Protein AF-A0A921AV24-F1 (afdb_monomer_lite)

Sequence (90 aa):
MNRQKFIHAFLDGTFWRKRMMYLQRRQGGVYYFRMAIPTRLTAAYGRKEIVFSLGTKDKADARLKSLEYVQKYMIEFQTGKIDDTIVEKL

Structure (mmCIF, N/CA/C/O backbone):
data_AF-A0A921AV24-F1
#
_entry.id   AF-A0A921AV24-F1
#
loop_
_atom_site.group_PDB
_atom_site.id
_atom_site.type_symbol
_atom_site.label_atom_id
_atom_site.label_alt_id
_atom_site.label_comp_id
_atom_site.label_asym_id
_atom_site.label_entity_id
_atom_site.label_seq_id
_atom_site.pdbx_PDB_ins_code
_atom_site.Cartn_x
_atom_site.Cartn_y
_atom_site.Cartn_z
_atom_site.occupancy
_atom_site.B_iso_or_equiv
_atom_site.auth_seq_id
_atom_site.auth_comp_id
_atom_site.auth_asym_id
_atom_site.auth_atom_id
_atom_site.pdbx_PDB_model_num
ATOM 1 N N . MET A 1 1 ? -12.248 2.726 27.826 1.00 41.91 1 MET A N 1
ATOM 2 C CA . MET A 1 1 ? -10.990 2.866 27.052 1.00 41.91 1 MET A CA 1
ATOM 3 C C . MET A 1 1 ? -10.629 4.350 26.999 1.00 41.91 1 MET A C 1
ATOM 5 O O . MET A 1 1 ? -11.460 5.138 26.572 1.00 41.91 1 MET A O 1
ATOM 9 N N . ASN A 1 2 ? -9.485 4.748 27.567 1.00 40.47 2 ASN A N 1
ATOM 10 C CA . ASN A 1 2 ? -9.197 6.137 27.962 1.00 40.47 2 ASN A CA 1
ATOM 11 C C . ASN A 1 2 ? -8.605 6.982 26.806 1.00 40.47 2 ASN A C 1
ATOM 13 O O . ASN A 1 2 ? -7.610 6.579 26.202 1.00 40.47 2 ASN A O 1
ATOM 17 N N . ARG A 1 3 ? -9.201 8.154 26.524 1.00 42.56 3 ARG A N 1
ATOM 18 C CA . ARG A 1 3 ? -8.860 9.069 25.408 1.00 42.56 3 ARG A CA 1
ATOM 19 C C . ARG A 1 3 ? -7.449 9.676 25.510 1.00 42.56 3 ARG A C 1
ATOM 21 O O . ARG A 1 3 ? -6.881 10.047 24.488 1.00 42.56 3 ARG A O 1
ATOM 28 N N . GLN A 1 4 ? -6.848 9.717 26.704 1.00 40.62 4 GLN A N 1
ATOM 29 C CA . GLN A 1 4 ? -5.548 10.370 26.940 1.00 40.62 4 GLN A CA 1
ATOM 30 C C . GLN A 1 4 ? -4.335 9.640 26.330 1.00 40.62 4 GLN A C 1
ATOM 32 O O . GLN A 1 4 ? -3.345 10.280 25.988 1.00 40.62 4 GLN A O 1
ATOM 37 N N . LYS A 1 5 ? -4.388 8.309 26.172 1.00 45.34 5 LYS A N 1
ATOM 38 C CA . LYS A 1 5 ? -3.236 7.518 25.685 1.00 45.34 5 LYS A CA 1
ATOM 39 C C . LYS A 1 5 ? -3.036 7.583 24.164 1.00 45.34 5 LYS A C 1
ATOM 41 O O . LYS A 1 5 ? -1.997 7.169 23.666 1.00 45.34 5 LYS A O 1
ATOM 46 N N . PHE A 1 6 ? -4.018 8.099 23.425 1.00 42.84 6 PHE A N 1
ATOM 47 C CA . PHE A 1 6 ? -4.032 8.047 21.959 1.00 42.84 6 PHE A CA 1
ATOM 48 C C . PHE A 1 6 ? -3.398 9.262 21.283 1.00 42.84 6 PHE A C 1
ATOM 50 O O . PHE A 1 6 ? -2.850 9.126 20.193 1.00 42.84 6 PHE A O 1
ATOM 57 N N . ILE A 1 7 ? -3.426 10.425 21.936 1.00 43.53 7 ILE A N 1
ATOM 58 C CA . ILE A 1 7 ? -2.818 11.650 21.398 1.00 43.53 7 ILE A CA 1
ATOM 59 C C . ILE A 1 7 ? -1.285 11.524 21.403 1.00 43.53 7 ILE A C 1
ATOM 61 O O . ILE A 1 7 ? -0.628 11.911 20.442 1.00 43.53 7 ILE A O 1
ATOM 65 N N . HIS A 1 8 ? -0.733 10.863 22.428 1.00 35.00 8 HIS A N 1
ATOM 66 C CA . HIS A 1 8 ? 0.687 10.512 22.490 1.00 35.00 8 HIS A CA 1
ATOM 67 C C . HIS A 1 8 ? 1.084 9.503 21.405 1.00 35.00 8 HIS A C 1
ATOM 69 O O . HIS A 1 8 ? 2.048 9.742 20.698 1.00 35.00 8 HIS A O 1
ATOM 75 N N . ALA A 1 9 ? 0.290 8.460 21.133 1.00 43.84 9 ALA A N 1
ATOM 76 C CA . ALA A 1 9 ? 0.617 7.473 20.092 1.00 43.84 9 ALA A CA 1
ATOM 77 C C . ALA A 1 9 ? 0.711 8.052 18.659 1.00 43.84 9 ALA A C 1
ATOM 79 O O . ALA A 1 9 ? 1.376 7.466 17.803 1.00 43.84 9 ALA A O 1
ATOM 80 N N . PHE A 1 10 ? 0.058 9.189 18.389 1.00 41.19 10 PHE A N 1
ATOM 81 C CA . PHE A 1 10 ? 0.139 9.888 17.102 1.00 41.19 10 PHE A CA 1
ATOM 82 C C . PHE A 1 10 ? 1.410 10.753 16.982 1.00 41.19 10 PHE A C 1
ATOM 84 O O . PHE A 1 10 ? 1.909 10.946 15.875 1.00 41.19 10 PHE A O 1
ATOM 91 N N . LEU A 1 11 ? 1.955 11.216 18.115 1.00 44.53 11 LEU A N 1
ATOM 92 C CA . LEU A 1 11 ? 3.178 12.026 18.215 1.00 44.53 11 LEU A CA 1
ATOM 93 C C . LEU A 1 11 ? 4.434 11.202 18.548 1.00 44.53 11 LEU A C 1
ATOM 95 O O . LEU A 1 11 ? 5.544 11.641 18.268 1.00 44.53 11 LEU A O 1
ATOM 99 N N . ASP A 1 12 ? 4.281 9.997 19.096 1.00 38.06 12 ASP A N 1
ATOM 100 C CA . ASP A 1 12 ? 5.389 9.188 19.613 1.00 38.06 12 ASP A CA 1
ATOM 101 C C . ASP A 1 12 ? 6.272 8.576 18.518 1.00 38.06 12 ASP A C 1
ATOM 103 O O . ASP A 1 12 ? 7.309 7.989 18.814 1.00 38.06 12 ASP A O 1
ATOM 107 N N . GLY A 1 13 ? 5.882 8.638 17.240 1.00 46.56 13 GLY A N 1
ATOM 108 C CA . GLY A 1 13 ? 6.687 8.078 16.145 1.00 46.56 13 GLY A CA 1
ATOM 109 C C . GLY A 1 13 ? 6.986 6.571 16.275 1.00 46.56 13 GLY A C 1
ATOM 110 O O . GLY A 1 13 ? 7.701 6.014 15.445 1.00 46.56 13 GLY A O 1
ATOM 111 N N . THR A 1 14 ? 6.438 5.878 17.278 1.00 45.81 14 THR A N 1
ATOM 112 C CA . THR A 1 14 ? 6.780 4.493 17.631 1.00 45.81 14 THR A CA 1
ATOM 113 C C . THR A 1 14 ? 5.937 3.467 16.884 1.00 45.81 14 THR A C 1
ATOM 115 O O . THR A 1 14 ? 6.400 2.346 16.679 1.00 45.81 14 THR A O 1
ATOM 118 N N . PHE A 1 15 ? 4.761 3.844 16.370 1.00 42.62 15 PHE A N 1
ATOM 119 C CA . PHE A 1 15 ? 3.985 2.974 15.477 1.00 42.62 15 PHE A CA 1
ATOM 120 C C . PHE A 1 15 ? 4.532 2.969 14.036 1.00 42.62 15 PHE A C 1
ATOM 122 O O . PHE A 1 15 ? 4.440 1.968 13.328 1.00 42.62 15 PHE A O 1
ATOM 129 N N . TRP A 1 16 ? 5.180 4.062 13.621 1.00 49.78 16 TRP A N 1
ATOM 130 C CA . TRP A 1 16 ? 5.639 4.280 12.243 1.00 49.78 16 TRP A CA 1
ATOM 131 C C . TRP A 1 16 ? 7.052 3.744 11.958 1.00 49.78 16 TRP A C 1
ATOM 133 O O . TRP A 1 16 ? 7.442 3.603 10.801 1.00 49.78 16 TRP A O 1
ATOM 143 N N . ARG A 1 17 ? 7.844 3.411 12.988 1.00 39.75 17 ARG A N 1
ATOM 144 C CA . ARG A 1 17 ? 9.303 3.269 12.829 1.00 39.75 17 ARG A CA 1
ATOM 145 C C . ARG A 1 17 ? 9.818 1.898 12.385 1.00 39.75 17 ARG A C 1
ATOM 147 O O . ARG A 1 17 ? 11.008 1.792 12.108 1.00 39.75 17 ARG A O 1
ATOM 154 N N . LYS A 1 18 ? 9.002 0.835 12.324 1.00 42.12 18 LYS A N 1
ATOM 155 C CA . LYS A 1 18 ? 9.571 -0.525 12.151 1.00 42.12 18 LYS A CA 1
ATOM 156 C C . LYS A 1 18 ? 8.980 -1.429 11.069 1.00 42.12 18 LYS A C 1
ATOM 158 O O . LYS A 1 18 ? 9.523 -2.511 10.877 1.00 42.12 18 LYS A O 1
ATOM 163 N N . ARG A 1 19 ? 7.922 -1.051 10.337 1.00 42.12 19 ARG A N 1
ATOM 164 C CA . ARG A 1 19 ? 7.256 -2.013 9.425 1.00 42.12 19 ARG A CA 1
ATOM 165 C C . ARG A 1 19 ? 6.591 -1.464 8.165 1.00 42.12 19 ARG A C 1
ATOM 167 O O . ARG A 1 19 ? 5.756 -2.142 7.582 1.00 42.12 19 ARG A O 1
ATOM 174 N N . MET A 1 20 ? 6.983 -0.295 7.680 1.00 51.03 20 MET A N 1
ATOM 175 C CA . MET A 1 20 ? 6.481 0.205 6.397 1.00 51.03 20 MET A CA 1
ATOM 176 C C . MET A 1 20 ? 7.435 -0.135 5.253 1.00 51.03 20 MET A C 1
ATOM 178 O O . MET A 1 20 ? 7.962 0.720 4.552 1.00 51.03 20 MET A O 1
ATOM 182 N N . MET A 1 21 ? 7.645 -1.438 5.052 1.00 61.88 21 MET A N 1
ATOM 183 C CA . MET A 1 21 ? 7.990 -1.920 3.719 1.00 61.88 21 MET A CA 1
ATOM 184 C C . MET A 1 21 ? 6.696 -1.904 2.911 1.00 61.88 21 MET A C 1
ATOM 186 O O . MET A 1 21 ? 5.986 -2.903 2.848 1.00 61.88 21 MET A O 1
ATOM 190 N N . TYR A 1 22 ? 6.397 -0.764 2.286 1.00 79.19 22 TYR A N 1
ATOM 191 C CA . TYR A 1 22 ? 5.263 -0.625 1.365 1.00 79.19 22 TYR A CA 1
ATOM 192 C C . TYR A 1 22 ? 5.404 -1.461 0.095 1.00 79.19 22 TYR A C 1
ATOM 194 O O . TYR A 1 22 ? 4.573 -1.371 -0.797 1.00 79.19 22 TYR A O 1
ATOM 202 N N . LEU A 1 23 ? 6.474 -2.245 0.002 1.00 88.56 23 LEU A N 1
ATOM 203 C CA . LEU A 1 23 ? 6.885 -2.986 -1.165 1.00 88.56 23 LEU A CA 1
ATOM 204 C C . LEU A 1 23 ? 7.037 -4.453 -0.778 1.00 88.56 23 LEU A C 1
ATOM 206 O O . LEU A 1 23 ? 7.951 -4.828 -0.042 1.00 88.56 23 LEU A O 1
ATOM 210 N N . GLN A 1 24 ? 6.154 -5.291 -1.300 1.00 90.38 24 GLN A N 1
ATOM 211 C CA . GLN A 1 24 ? 6.213 -6.735 -1.133 1.00 90.38 24 GLN A CA 1
ATOM 212 C C . GLN A 1 24 ? 6.492 -7.381 -2.489 1.00 90.38 24 GLN A C 1
ATOM 214 O O . GLN A 1 24 ? 5.700 -7.246 -3.416 1.00 90.38 24 GLN A O 1
ATOM 219 N N . ARG A 1 25 ? 7.596 -8.123 -2.615 1.00 91.31 25 ARG A N 1
ATOM 220 C CA . ARG A 1 25 ? 7.824 -8.977 -3.791 1.00 91.31 25 ARG A CA 1
ATOM 221 C C . ARG A 1 25 ? 7.080 -10.296 -3.592 1.00 91.31 25 ARG A C 1
ATOM 223 O O . ARG A 1 25 ? 7.303 -10.958 -2.580 1.00 91.31 25 ARG A O 1
ATOM 230 N N . ARG A 1 26 ? 6.199 -10.675 -4.520 1.00 88.75 26 ARG A N 1
ATOM 231 C CA . ARG A 1 26 ? 5.482 -11.965 -4.475 1.00 88.75 26 ARG A CA 1
ATOM 232 C C . ARG A 1 26 ? 6.131 -13.012 -5.387 1.00 88.75 26 ARG A C 1
ATOM 234 O O . ARG A 1 26 ? 6.989 -12.683 -6.212 1.00 88.75 26 ARG A O 1
ATOM 241 N N . GLN A 1 27 ? 5.723 -14.277 -5.234 1.00 81.62 27 GLN A N 1
ATOM 242 C CA . GLN A 1 27 ? 6.069 -15.341 -6.185 1.00 81.62 27 GLN A CA 1
ATOM 243 C C . GLN A 1 27 ? 5.648 -14.907 -7.601 1.00 81.62 27 GLN A C 1
ATOM 245 O O . GLN A 1 27 ? 4.568 -14.355 -7.788 1.00 81.62 27 GLN A O 1
ATOM 250 N N . GLY A 1 28 ? 6.551 -15.053 -8.574 1.00 85.81 28 GLY A N 1
ATOM 251 C CA . GLY A 1 28 ? 6.419 -14.468 -9.920 1.00 85.81 28 GLY A CA 1
ATOM 252 C C . GLY A 1 28 ? 7.202 -13.163 -10.126 1.00 85.81 28 GLY A C 1
ATOM 253 O O . GLY A 1 28 ? 7.341 -12.689 -11.255 1.00 85.81 28 GLY A O 1
ATOM 254 N N . GLY A 1 29 ? 7.770 -12.599 -9.055 1.00 90.88 29 GLY A N 1
ATOM 255 C CA . GLY A 1 29 ? 8.718 -11.485 -9.109 1.00 90.88 29 GLY A CA 1
ATOM 256 C C . GLY A 1 29 ? 8.084 -10.100 -9.204 1.00 90.88 29 GLY A C 1
ATOM 257 O O . GLY A 1 29 ? 8.827 -9.125 -9.162 1.00 90.88 29 GLY A O 1
ATOM 258 N N . VAL A 1 30 ? 6.754 -10.017 -9.298 1.00 94.19 30 VAL A N 1
ATOM 259 C CA . VAL A 1 30 ? 5.996 -8.759 -9.334 1.00 94.19 30 VAL A CA 1
ATOM 260 C C . VAL A 1 30 ? 5.934 -8.141 -7.937 1.00 94.19 30 VAL A C 1
ATOM 262 O O . VAL A 1 30 ? 5.733 -8.837 -6.934 1.00 94.19 30 VAL A O 1
ATOM 265 N N . TYR A 1 31 ? 6.116 -6.827 -7.879 1.00 94.06 31 TYR A N 1
ATOM 266 C CA . TYR A 1 31 ? 6.010 -6.032 -6.667 1.00 94.06 31 TYR A CA 1
ATOM 267 C C . TYR A 1 31 ? 4.571 -5.600 -6.393 1.00 94.06 31 TYR A C 1
ATOM 269 O O . TYR A 1 31 ? 3.812 -5.269 -7.300 1.00 94.06 31 TYR A O 1
ATOM 277 N N . TYR A 1 32 ? 4.217 -5.597 -5.114 1.00 93.81 32 TYR A N 1
ATOM 278 C CA . TYR A 1 32 ? 2.922 -5.202 -4.585 1.00 93.81 32 TYR A CA 1
ATOM 279 C C . TYR A 1 32 ? 3.106 -4.053 -3.607 1.00 93.81 32 TYR A C 1
ATOM 281 O O . TYR A 1 32 ? 4.058 -4.052 -2.819 1.00 93.81 32 TYR A O 1
ATOM 289 N N . PHE A 1 33 ? 2.163 -3.120 -3.634 1.00 92.81 33 PHE A N 1
ATOM 290 C CA . PHE A 1 33 ? 1.993 -2.146 -2.578 1.00 92.81 33 PHE A CA 1
ATOM 291 C C . PHE A 1 33 ? 1.324 -2.812 -1.377 1.00 92.81 33 PHE A C 1
ATOM 293 O O . PHE A 1 33 ? 0.360 -3.559 -1.556 1.00 92.81 33 PHE A O 1
ATOM 300 N N . ARG A 1 34 ? 1.820 -2.556 -0.163 1.00 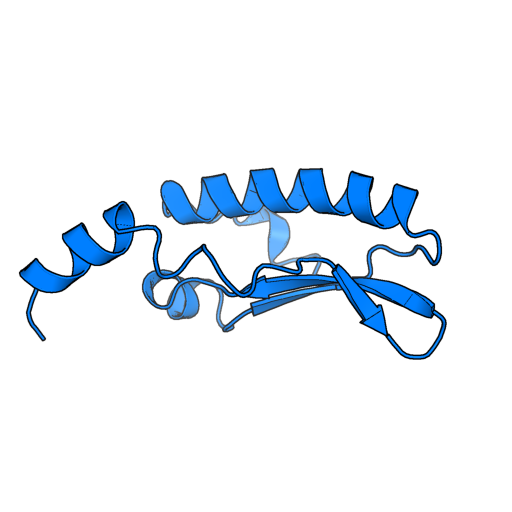91.12 34 ARG A N 1
ATOM 301 C CA . ARG A 1 34 ? 1.195 -3.035 1.079 1.00 91.12 34 ARG A CA 1
ATOM 302 C C . ARG A 1 34 ? 1.304 -2.005 2.194 1.00 91.12 34 ARG A C 1
ATOM 304 O O . ARG A 1 34 ? 2.396 -1.732 2.675 1.00 91.12 34 ARG A O 1
ATOM 311 N N . MET A 1 35 ? 0.177 -1.483 2.660 1.00 88.25 35 MET A N 1
ATOM 312 C CA . MET A 1 35 ? 0.132 -0.517 3.758 1.00 88.25 35 MET A CA 1
ATOM 313 C C . MET A 1 35 ? -0.921 -0.922 4.787 1.00 88.25 35 MET A C 1
ATOM 315 O O . MET A 1 35 ? -2.056 -1.227 4.435 1.00 88.25 35 MET A O 1
ATOM 319 N N . ALA A 1 36 ? -0.554 -0.912 6.068 1.00 86.00 36 ALA A N 1
ATOM 320 C CA . ALA A 1 36 ? -1.508 -1.136 7.148 1.00 86.00 36 ALA A CA 1
ATOM 321 C C . ALA A 1 36 ? -2.455 0.065 7.287 1.00 86.00 36 ALA A C 1
ATOM 323 O O . ALA A 1 36 ? -2.007 1.211 7.263 1.00 86.00 36 ALA A O 1
ATOM 324 N N . ILE A 1 37 ? -3.746 -0.205 7.473 1.00 85.31 37 ILE A N 1
ATOM 325 C CA . ILE A 1 37 ? -4.757 0.824 7.725 1.00 85.31 37 ILE A CA 1
ATOM 326 C C . ILE A 1 37 ? -4.838 1.065 9.239 1.00 85.31 37 ILE A C 1
ATOM 328 O O . ILE A 1 37 ? -4.946 0.101 10.002 1.00 85.31 37 ILE A O 1
ATOM 332 N N . PRO A 1 38 ? -4.815 2.326 9.709 1.00 83.56 38 PRO A N 1
ATOM 333 C CA . PRO A 1 38 ? -5.014 2.644 11.118 1.00 83.56 38 PRO A CA 1
ATOM 334 C C . PRO A 1 38 ? -6.343 2.091 11.645 1.00 83.56 38 PRO A C 1
ATOM 336 O O . PRO A 1 38 ? -7.377 2.272 11.008 1.00 83.56 38 PRO A O 1
ATOM 339 N N . THR A 1 39 ? -6.358 1.509 12.848 1.00 80.00 39 THR A N 1
ATOM 340 C CA . THR A 1 39 ? -7.555 0.879 13.455 1.00 80.00 39 THR A CA 1
ATOM 341 C C . THR A 1 39 ? -8.792 1.786 13.476 1.00 80.00 39 THR A C 1
ATOM 343 O O . THR A 1 39 ? -9.914 1.315 13.339 1.00 80.00 39 THR A O 1
ATOM 346 N N . ARG A 1 40 ? -8.613 3.107 13.600 1.00 79.12 40 ARG A N 1
ATOM 347 C CA . ARG A 1 40 ? -9.723 4.079 13.569 1.00 79.12 40 ARG A CA 1
ATOM 348 C C . ARG A 1 40 ? -10.422 4.176 12.203 1.00 79.12 40 ARG A C 1
ATOM 350 O O . ARG A 1 40 ? -11.547 4.647 12.136 1.00 79.12 40 ARG A O 1
ATOM 357 N N . LEU A 1 41 ? -9.739 3.771 11.133 1.00 81.00 41 LEU A N 1
ATOM 358 C CA . LEU A 1 41 ? -10.208 3.819 9.748 1.00 81.00 41 LEU A CA 1
ATOM 359 C C . LEU A 1 41 ? -10.583 2.433 9.214 1.00 81.00 41 LEU A C 1
ATOM 361 O O . LEU A 1 41 ? -11.233 2.348 8.179 1.00 81.00 41 LEU A O 1
ATOM 365 N N . THR A 1 42 ? -10.242 1.340 9.907 1.00 82.06 42 THR A N 1
ATOM 366 C CA . THR A 1 42 ? -10.548 -0.018 9.418 1.00 82.06 42 THR A CA 1
ATOM 367 C C . THR A 1 42 ? -12.043 -0.269 9.261 1.00 82.06 42 THR A C 1
ATOM 369 O O . THR A 1 42 ? -12.430 -1.008 8.366 1.00 82.06 42 THR A O 1
ATOM 372 N N . ALA A 1 43 ? -12.882 0.349 10.103 1.00 80.44 43 ALA A N 1
ATOM 373 C CA . AL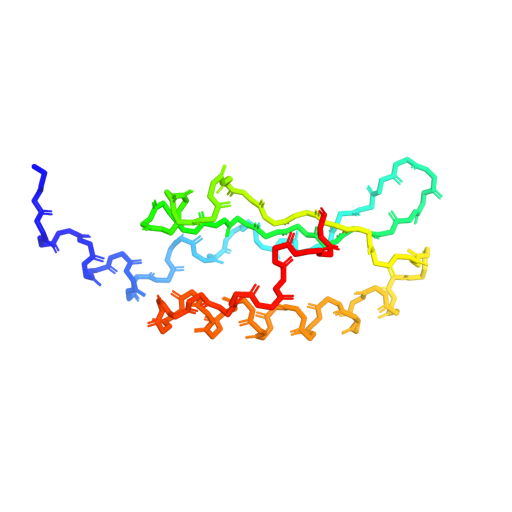A A 1 43 ? -14.338 0.267 9.978 1.00 80.44 43 ALA A CA 1
ATOM 374 C C . ALA A 1 43 ? -14.842 0.932 8.689 1.00 80.44 43 ALA A C 1
ATOM 376 O O . ALA A 1 43 ? -15.751 0.419 8.051 1.00 80.44 43 ALA A O 1
ATOM 377 N N . ALA A 1 44 ? -14.216 2.039 8.291 1.00 82.31 44 ALA A N 1
ATOM 378 C CA . ALA A 1 44 ? -14.617 2.801 7.120 1.00 82.31 44 ALA A CA 1
ATOM 379 C C . ALA A 1 44 ? -14.042 2.224 5.812 1.00 82.31 44 ALA A C 1
ATOM 381 O O . ALA A 1 44 ? -14.721 2.218 4.797 1.00 82.31 44 ALA A O 1
ATOM 382 N N . TYR A 1 45 ? -12.830 1.658 5.841 1.00 80.06 45 TYR A N 1
ATOM 383 C CA . TYR A 1 45 ? -12.253 0.944 4.689 1.00 80.06 45 TYR A CA 1
ATOM 384 C C . TYR A 1 45 ? -12.736 -0.512 4.558 1.00 80.06 45 TYR A C 1
ATOM 386 O O . TYR A 1 45 ? -12.423 -1.163 3.564 1.00 80.06 45 TYR A O 1
ATOM 394 N N . GLY A 1 46 ? -13.388 -1.076 5.581 1.00 86.75 46 GLY A N 1
ATOM 395 C CA . GLY A 1 46 ? -13.815 -2.483 5.620 1.00 86.75 46 GLY A CA 1
ATOM 396 C C . GLY A 1 46 ? -12.676 -3.516 5.691 1.00 86.75 46 GLY A C 1
ATOM 397 O O . GLY A 1 46 ? -12.922 -4.720 5.654 1.00 86.75 46 GLY A O 1
ATOM 398 N N . ARG A 1 47 ? -11.416 -3.079 5.800 1.00 85.62 47 ARG A N 1
ATOM 399 C CA . ARG A 1 47 ? -10.219 -3.939 5.774 1.00 85.62 47 ARG A CA 1
ATOM 400 C C . ARG A 1 47 ? -9.096 -3.375 6.644 1.00 85.62 47 ARG A C 1
ATOM 402 O O . ARG A 1 47 ? -9.125 -2.217 7.054 1.00 85.62 47 ARG A O 1
ATOM 409 N N . LYS A 1 48 ? -8.100 -4.217 6.944 1.00 85.94 48 LYS A N 1
ATOM 410 C CA . LYS A 1 48 ? -6.966 -3.893 7.838 1.00 85.94 48 LYS A CA 1
ATOM 411 C C . LYS A 1 48 ? -5.708 -3.431 7.103 1.00 85.94 48 LYS A C 1
ATOM 413 O O . LYS A 1 48 ? -4.785 -2.908 7.723 1.00 85.94 48 LYS A O 1
ATOM 418 N N . GLU A 1 49 ? -5.660 -3.628 5.794 1.00 87.75 49 GLU A N 1
ATOM 419 C CA . GLU A 1 49 ? -4.533 -3.247 4.955 1.00 87.75 49 GLU A CA 1
ATOM 420 C C . GLU A 1 49 ? -4.987 -2.927 3.534 1.00 87.75 49 GLU A C 1
ATOM 422 O O . GLU A 1 49 ? -6.000 -3.435 3.056 1.00 87.75 49 GLU A O 1
ATOM 427 N N . ILE A 1 50 ? -4.208 -2.081 2.874 1.00 89.25 50 ILE A N 1
ATOM 428 C CA . ILE A 1 50 ? -4.298 -1.776 1.454 1.00 89.25 50 ILE A CA 1
ATOM 429 C C . ILE A 1 50 ? -3.235 -2.612 0.763 1.00 89.25 50 ILE A C 1
ATOM 431 O O . ILE A 1 50 ? -2.052 -2.490 1.087 1.00 89.25 50 ILE A O 1
ATOM 435 N N . VAL A 1 51 ? -3.658 -3.468 -0.166 1.00 91.56 51 VAL A N 1
ATOM 436 C CA . VAL A 1 51 ? -2.765 -4.360 -0.905 1.00 91.56 51 VAL A CA 1
ATOM 437 C C . VAL A 1 51 ? -3.181 -4.400 -2.365 1.00 91.56 51 VAL A C 1
ATOM 439 O O . VAL A 1 51 ? -4.317 -4.753 -2.656 1.00 91.56 51 VAL A O 1
ATOM 442 N N . PHE A 1 52 ? -2.265 -4.080 -3.276 1.00 91.94 52 PHE A N 1
ATOM 443 C CA . PHE A 1 52 ? -2.495 -4.198 -4.720 1.00 91.94 52 PHE A CA 1
ATOM 444 C C . PHE A 1 52 ? -1.177 -4.365 -5.484 1.00 91.94 52 PHE A C 1
ATOM 446 O O . PHE A 1 52 ? -0.095 -4.082 -4.966 1.00 91.94 52 PHE A O 1
ATOM 453 N N . SER A 1 53 ? -1.256 -4.874 -6.712 1.00 93.31 53 SER A N 1
ATOM 454 C CA . SER A 1 53 ? -0.090 -5.067 -7.583 1.00 93.31 53 SER A CA 1
ATOM 455 C C . SER A 1 53 ? 0.414 -3.729 -8.133 1.00 93.31 53 SER A C 1
ATOM 457 O O . SER A 1 53 ? -0.378 -2.918 -8.597 1.00 93.31 53 SER A O 1
ATOM 459 N N . LEU A 1 54 ? 1.734 -3.522 -8.154 1.00 92.75 54 LEU A N 1
ATOM 460 C CA . LEU A 1 54 ? 2.376 -2.392 -8.849 1.00 92.75 54 LEU A CA 1
ATOM 461 C C . LEU A 1 54 ? 2.649 -2.700 -10.334 1.00 92.75 54 LEU A C 1
ATOM 463 O O . LEU A 1 54 ? 3.199 -1.867 -11.060 1.00 92.75 54 LEU A O 1
ATOM 467 N N . GLY A 1 55 ? 2.311 -3.916 -10.781 1.00 93.38 55 GLY A N 1
ATOM 468 C CA . GLY A 1 55 ? 2.409 -4.339 -12.180 1.00 93.38 55 GLY A CA 1
ATOM 469 C C . GLY A 1 55 ? 3.835 -4.414 -12.725 1.00 93.38 55 GLY A C 1
ATOM 470 O O . GLY A 1 55 ? 4.024 -4.448 -13.934 1.00 93.38 55 GLY A O 1
ATOM 471 N N . THR A 1 56 ? 4.849 -4.420 -11.859 1.00 94.25 56 THR A N 1
ATOM 472 C CA . THR A 1 56 ? 6.255 -4.352 -12.267 1.00 94.25 56 THR A CA 1
ATOM 473 C C . THR A 1 56 ? 7.115 -5.348 -11.505 1.00 94.25 56 THR A C 1
ATOM 475 O O . THR A 1 56 ? 6.882 -5.618 -10.324 1.00 94.25 56 THR A O 1
ATOM 478 N N . LYS A 1 57 ? 8.106 -5.918 -12.195 1.00 95.06 57 LYS A N 1
ATOM 479 C CA . LYS A 1 57 ? 9.162 -6.751 -11.596 1.00 95.06 57 LYS A CA 1
ATOM 480 C C . LYS A 1 57 ? 10.429 -5.948 -11.305 1.00 95.06 57 LYS A C 1
ATOM 482 O O . LYS A 1 57 ? 11.322 -6.462 -10.631 1.00 95.06 57 LYS A O 1
ATOM 487 N N . ASP A 1 58 ? 10.506 -4.718 -11.809 1.00 94.50 58 ASP A N 1
ATOM 488 C CA . ASP A 1 58 ? 11.626 -3.820 -11.578 1.00 94.50 58 ASP A CA 1
ATOM 489 C C . ASP A 1 58 ? 11.482 -3.136 -10.214 1.00 94.50 58 ASP A C 1
ATOM 491 O O . ASP A 1 58 ? 10.423 -2.619 -9.850 1.00 94.50 58 ASP A O 1
A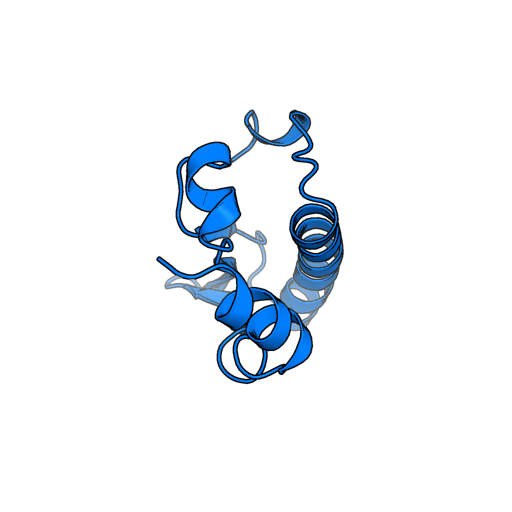TOM 495 N N . LYS A 1 59 ? 12.556 -3.165 -9.423 1.00 90.19 59 LYS A N 1
ATOM 496 C CA . LYS A 1 59 ? 12.544 -2.652 -8.050 1.00 90.19 59 LYS A CA 1
ATOM 497 C C . LYS A 1 59 ? 12.531 -1.123 -7.998 1.00 90.19 59 LYS A C 1
ATOM 499 O O . LYS A 1 59 ? 11.953 -0.566 -7.063 1.00 90.19 59 LYS A O 1
ATOM 504 N N . ALA A 1 60 ? 13.196 -0.452 -8.936 1.00 91.38 60 ALA A N 1
ATOM 505 C CA . ALA A 1 60 ? 13.268 1.004 -8.979 1.00 91.38 60 ALA A CA 1
ATOM 506 C C . ALA A 1 60 ? 11.922 1.593 -9.417 1.00 91.38 60 ALA A C 1
ATOM 508 O O . ALA A 1 60 ? 11.395 2.471 -8.734 1.00 91.38 60 ALA A O 1
ATOM 509 N N . ASP A 1 61 ? 11.320 1.026 -10.463 1.00 93.12 61 ASP A N 1
ATOM 510 C CA . ASP A 1 61 ? 9.970 1.367 -10.921 1.00 93.12 61 ASP A CA 1
ATOM 511 C C . ASP A 1 61 ? 8.927 1.101 -9.827 1.00 93.12 61 ASP A C 1
ATOM 513 O O . ASP A 1 61 ? 8.108 1.965 -9.512 1.00 93.12 61 ASP A O 1
ATOM 517 N N . ALA A 1 62 ? 9.006 -0.053 -9.150 1.00 92.94 62 ALA A N 1
ATOM 518 C CA . ALA A 1 62 ? 8.128 -0.350 -8.019 1.00 92.94 62 ALA A CA 1
ATOM 519 C C . ALA A 1 62 ? 8.247 0.705 -6.915 1.00 92.94 62 ALA A C 1
ATOM 521 O O . ALA A 1 62 ? 7.239 1.142 -6.357 1.00 92.94 62 ALA A O 1
ATOM 522 N N . ARG A 1 63 ? 9.476 1.125 -6.590 1.00 89.94 63 ARG A N 1
ATOM 523 C CA . ARG A 1 63 ? 9.715 2.150 -5.573 1.00 89.94 63 ARG A CA 1
ATOM 524 C C . ARG A 1 63 ? 9.077 3.472 -5.982 1.00 89.94 63 ARG A C 1
ATOM 526 O O . ARG A 1 63 ? 8.377 4.048 -5.157 1.00 89.94 63 ARG A O 1
ATOM 533 N N . LEU A 1 64 ? 9.269 3.914 -7.224 1.00 90.94 64 LEU A N 1
ATOM 534 C CA . LEU A 1 64 ? 8.688 5.159 -7.722 1.00 90.94 64 LEU A CA 1
ATOM 535 C C . LEU A 1 64 ? 7.158 5.133 -7.644 1.00 90.94 64 LEU A C 1
ATOM 537 O O . LEU A 1 64 ? 6.571 6.002 -7.007 1.00 90.94 64 LEU A O 1
ATOM 541 N N . LYS A 1 65 ? 6.529 4.076 -8.174 1.00 90.75 65 LYS A N 1
ATOM 542 C CA . LYS A 1 65 ? 5.072 3.889 -8.098 1.00 90.75 65 LYS A CA 1
ATOM 543 C C . LYS A 1 65 ? 4.575 3.870 -6.658 1.00 90.75 65 LYS A C 1
ATOM 545 O O . LYS A 1 65 ? 3.557 4.470 -6.347 1.00 90.75 65 LYS A O 1
ATOM 550 N N . SER A 1 66 ? 5.299 3.209 -5.753 1.00 90.62 66 SER A N 1
ATOM 551 C CA . SER A 1 66 ? 4.888 3.138 -4.349 1.00 90.62 66 SER A CA 1
ATOM 552 C C . SER A 1 66 ? 4.859 4.504 -3.662 1.00 90.62 66 SER A C 1
ATOM 554 O O . SER A 1 66 ? 4.003 4.705 -2.809 1.00 90.62 66 SER A O 1
ATOM 556 N N . LEU A 1 67 ? 5.744 5.441 -4.027 1.00 87.25 67 LEU A N 1
ATOM 557 C CA . LEU A 1 67 ? 5.821 6.758 -3.384 1.00 87.25 67 LEU A CA 1
ATOM 558 C C . LEU A 1 67 ? 4.539 7.572 -3.576 1.00 87.25 67 LEU A C 1
ATOM 560 O O . LEU A 1 67 ? 4.077 8.191 -2.618 1.00 87.25 67 LEU A O 1
ATOM 564 N N . GLU A 1 68 ? 3.942 7.509 -4.767 1.00 87.06 68 GLU A N 1
ATOM 565 C CA . GLU A 1 68 ? 2.665 8.161 -5.078 1.00 87.06 68 GLU A CA 1
ATOM 566 C C . GLU A 1 68 ? 1.559 7.689 -4.123 1.00 87.06 68 GLU A C 1
ATOM 568 O O . GLU A 1 68 ? 0.885 8.487 -3.466 1.00 87.06 68 GLU A O 1
ATOM 573 N N . TYR A 1 69 ? 1.438 6.371 -3.955 1.00 90.00 69 TYR A N 1
ATOM 574 C CA . TYR A 1 69 ? 0.448 5.779 -3.060 1.00 90.00 69 TYR A CA 1
ATOM 575 C C . TYR A 1 69 ? 0.765 6.015 -1.585 1.00 90.00 69 TYR A C 1
ATOM 577 O O . TYR A 1 69 ? -0.155 6.208 -0.792 1.00 90.00 69 TYR A O 1
ATOM 585 N N . VAL A 1 70 ? 2.048 6.035 -1.198 1.00 86.75 70 VAL A N 1
ATOM 586 C CA . VAL A 1 70 ? 2.435 6.395 0.171 1.00 86.75 70 VAL A CA 1
ATOM 587 C C . VAL A 1 70 ? 1.938 7.794 0.490 1.00 86.75 70 VAL A C 1
ATOM 589 O O . VAL A 1 70 ? 1.241 7.967 1.484 1.00 86.75 70 VAL A O 1
ATOM 592 N N . GLN A 1 71 ? 2.262 8.780 -0.346 1.00 84.38 71 GLN A N 1
ATOM 593 C CA . GLN A 1 71 ? 1.859 10.162 -0.112 1.00 84.38 71 GLN A CA 1
ATOM 594 C C . GLN A 1 71 ? 0.336 10.291 -0.031 1.00 84.38 71 GLN A C 1
ATOM 596 O O . GLN A 1 71 ? -0.173 10.896 0.913 1.00 84.38 71 GLN A O 1
ATOM 601 N N . LYS A 1 72 ? -0.387 9.665 -0.964 1.00 85.00 72 LYS A N 1
ATOM 602 C CA . LYS A 1 72 ? -1.851 9.668 -0.985 1.00 85.00 72 LYS A CA 1
ATOM 603 C C . LYS A 1 72 ? -2.453 9.121 0.313 1.00 85.00 72 LYS A C 1
ATOM 605 O O . LYS A 1 72 ? -3.175 9.837 1.006 1.00 85.00 72 LYS A O 1
ATOM 610 N N . TYR A 1 73 ? -2.120 7.885 0.684 1.00 85.50 73 TYR A N 1
ATOM 611 C CA . TYR A 1 73 ? -2.714 7.252 1.864 1.00 85.50 73 TYR A CA 1
ATOM 612 C C . TYR A 1 73 ? -2.249 7.887 3.173 1.00 85.50 73 TYR A C 1
ATOM 614 O O . TYR A 1 73 ? -3.007 7.916 4.137 1.00 85.50 73 TYR A O 1
ATOM 622 N N . MET A 1 74 ? -1.046 8.464 3.217 1.00 83.00 74 MET A N 1
ATOM 623 C CA . MET A 1 74 ? -0.607 9.261 4.364 1.00 83.00 74 MET A CA 1
ATOM 624 C C . MET A 1 74 ? -1.514 10.475 4.586 1.00 83.00 74 MET A C 1
ATOM 626 O O . MET A 1 74 ? -1.901 10.738 5.724 1.00 83.00 74 MET A O 1
ATOM 630 N N . ILE A 1 75 ? -1.896 11.182 3.519 1.00 83.19 75 ILE A N 1
ATOM 631 C CA . ILE A 1 75 ? -2.796 12.340 3.605 1.00 83.19 75 ILE A CA 1
ATOM 632 C C . ILE A 1 75 ? -4.209 11.896 4.010 1.00 83.19 75 ILE A C 1
ATOM 634 O O . ILE A 1 75 ? -4.795 12.484 4.921 1.00 83.19 75 ILE A O 1
ATOM 638 N N . GLU A 1 76 ? -4.746 10.829 3.411 1.00 81.62 76 GLU A N 1
ATOM 639 C CA . GLU A 1 76 ? -6.055 10.259 3.791 1.00 81.62 76 GLU A CA 1
ATOM 640 C C . GLU A 1 76 ? -6.066 9.836 5.271 1.00 81.62 76 GLU A C 1
ATOM 642 O O . GLU A 1 76 ? -6.967 10.182 6.041 1.00 81.62 76 GLU A O 1
ATOM 647 N N . PHE A 1 77 ? -5.007 9.159 5.724 1.00 82.69 77 PHE A N 1
ATOM 648 C CA . PHE A 1 77 ? -4.884 8.692 7.103 1.00 82.69 77 PHE A CA 1
ATOM 649 C C . PHE A 1 77 ? -4.641 9.807 8.113 1.00 82.69 77 PHE A C 1
ATOM 651 O O . PHE A 1 77 ? -4.909 9.603 9.298 1.00 82.69 77 PHE A O 1
ATOM 658 N N . GLN A 1 78 ? -4.141 10.968 7.695 1.00 77.69 78 GLN A N 1
ATOM 659 C CA . GLN A 1 78 ? -4.018 12.144 8.555 1.00 77.69 78 GLN A CA 1
ATOM 660 C C . GLN A 1 78 ? -5.330 12.925 8.616 1.00 77.69 78 GLN A C 1
ATOM 662 O O . GLN A 1 78 ? -5.805 13.245 9.703 1.00 77.69 78 GLN A O 1
ATOM 667 N N . THR A 1 79 ? -5.952 13.172 7.466 1.00 76.38 79 THR A N 1
ATOM 66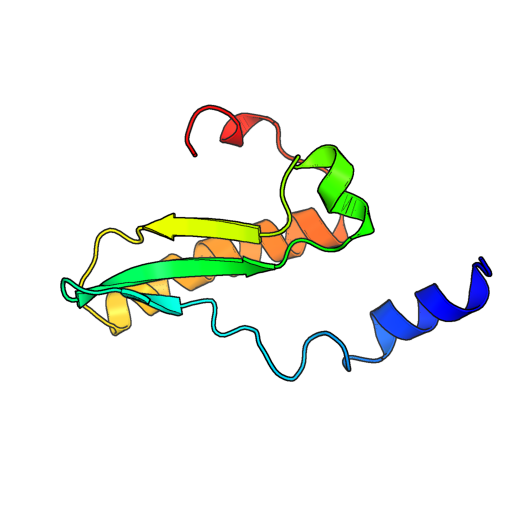8 C CA . THR A 1 79 ? -7.164 13.997 7.362 1.00 76.38 79 THR A CA 1
ATOM 669 C C . THR A 1 79 ? -8.429 13.266 7.807 1.00 76.38 79 THR A C 1
ATOM 671 O O . THR A 1 79 ? -9.402 13.911 8.187 1.00 76.38 79 THR A O 1
ATOM 674 N N . GLY A 1 80 ? -8.435 11.926 7.786 1.00 65.38 80 GLY A N 1
ATOM 675 C CA . GLY A 1 80 ? -9.630 11.122 8.056 1.00 65.38 80 GLY A CA 1
ATOM 676 C C . GLY A 1 80 ? -10.717 11.265 6.988 1.00 65.38 80 GLY A C 1
ATOM 677 O O . GLY A 1 80 ? -11.821 10.768 7.196 1.00 65.38 80 GLY A 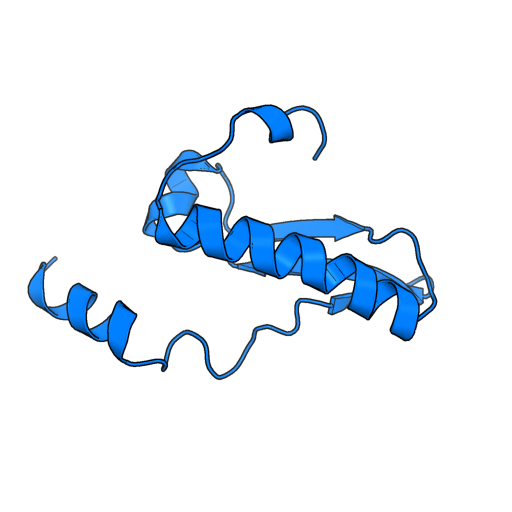O 1
ATOM 678 N N . LYS A 1 81 ? -10.413 11.938 5.873 1.00 65.75 81 LYS A N 1
ATOM 679 C CA . LYS A 1 81 ? -11.274 12.029 4.698 1.00 65.75 81 LYS A CA 1
ATOM 680 C C . LYS A 1 81 ? -10.946 10.840 3.807 1.00 65.75 81 LYS A C 1
ATOM 682 O O . LYS A 1 81 ? -9.801 10.684 3.391 1.00 65.75 81 LYS A O 1
ATOM 687 N N . ILE A 1 82 ? -11.937 9.990 3.582 1.00 62.56 82 ILE A N 1
ATOM 688 C CA . ILE A 1 82 ? -11.836 8.868 2.653 1.00 62.56 82 ILE A CA 1
ATOM 689 C C . ILE A 1 82 ? -12.342 9.393 1.322 1.00 62.56 82 ILE A C 1
ATOM 691 O O . ILE A 1 82 ? -13.445 9.924 1.255 1.00 62.56 82 ILE A O 1
ATOM 695 N N . ASP A 1 83 ? -11.504 9.317 0.299 1.00 61.31 83 ASP A N 1
ATOM 696 C CA . ASP A 1 83 ? -11.895 9.664 -1.058 1.00 61.31 83 ASP A CA 1
ATOM 697 C C . ASP A 1 83 ? -12.650 8.466 -1.662 1.00 61.31 83 ASP A C 1
ATOM 699 O O . ASP A 1 83 ? -12.068 7.397 -1.873 1.00 61.31 83 ASP A O 1
ATOM 703 N N . ASP A 1 84 ? -13.958 8.620 -1.886 1.00 54.75 84 ASP A N 1
ATOM 704 C CA . ASP A 1 84 ? -14.856 7.545 -2.342 1.00 54.75 84 ASP A CA 1
ATOM 705 C C . ASP A 1 84 ? -14.517 7.005 -3.750 1.00 54.75 84 ASP A C 1
ATOM 707 O O . ASP A 1 84 ? -14.991 5.938 -4.140 1.00 54.75 84 ASP A O 1
ATOM 711 N N . THR A 1 85 ? -13.632 7.667 -4.506 1.00 52.59 85 THR A N 1
ATOM 712 C CA . THR A 1 85 ? -13.294 7.332 -5.906 1.00 52.59 85 THR A CA 1
ATOM 713 C C . THR A 1 85 ? -12.566 5.985 -6.073 1.00 52.59 85 THR A C 1
ATOM 715 O O . THR A 1 85 ? -12.371 5.512 -7.192 1.00 52.59 85 THR A O 1
ATOM 718 N N . ILE A 1 86 ? -12.113 5.346 -4.987 1.00 48.03 86 ILE A N 1
ATOM 719 C CA . ILE A 1 86 ? -11.260 4.142 -5.043 1.00 48.03 86 ILE A CA 1
ATOM 720 C C . ILE A 1 86 ? -11.986 2.831 -4.707 1.00 48.03 86 ILE A C 1
ATOM 722 O O . ILE A 1 86 ? -11.443 1.760 -4.990 1.00 48.03 86 ILE A O 1
ATOM 726 N N . VAL A 1 87 ? -13.219 2.863 -4.191 1.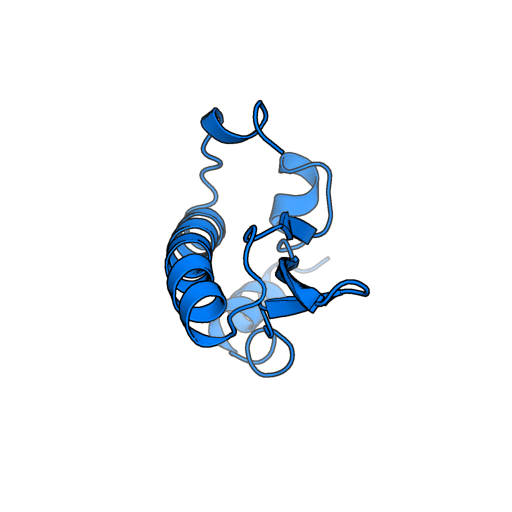00 47.81 87 VAL A N 1
ATOM 727 C CA . VAL A 1 87 ? -13.948 1.610 -3.905 1.00 47.81 87 VAL A CA 1
ATOM 728 C C . VAL A 1 87 ? -14.195 0.795 -5.186 1.00 47.81 87 VAL A C 1
ATOM 730 O O . VAL A 1 87 ? -14.227 -0.429 -5.129 1.00 47.81 87 VAL A O 1
ATOM 733 N N . GLU A 1 88 ? -14.249 1.436 -6.357 1.00 42.28 88 GLU A N 1
ATOM 734 C CA . GLU A 1 88 ? -14.529 0.762 -7.633 1.00 42.28 88 GLU A CA 1
ATOM 735 C C . GLU A 1 88 ? -13.317 0.102 -8.321 1.00 42.28 88 GLU A C 1
ATOM 737 O O . GLU A 1 88 ? -13.502 -0.608 -9.308 1.00 42.28 88 GLU A O 1
ATOM 742 N N . LYS A 1 89 ? -12.075 0.317 -7.856 1.00 40.88 89 LYS A N 1
ATOM 743 C CA . LYS A 1 89 ? -10.864 -0.149 -8.575 1.00 40.88 89 LYS A CA 1
ATOM 744 C C . LYS A 1 89 ? -9.901 -1.041 -7.781 1.00 40.88 89 LYS A C 1
ATOM 746 O O . LYS A 1 89 ? -8.787 -1.271 -8.256 1.00 40.88 89 LYS A O 1
ATOM 751 N N . LEU A 1 90 ? -10.290 -1.547 -6.608 1.00 43.59 90 LEU A N 1
ATOM 752 C CA . LEU A 1 90 ? -9.459 -2.459 -5.801 1.00 43.59 90 LEU A CA 1
ATOM 753 C C . LEU A 1 90 ? -9.945 -3.904 -5.816 1.00 43.59 90 LEU A C 1
ATOM 755 O O . LEU A 1 90 ? -11.168 -4.113 -5.703 1.00 43.59 90 LEU A O 1
#

Radius of gyration: 14.68 Å; chains: 1; bounding box: 28×29×40 Å

Secondary structure (DSSP, 8-state):
--THHHHHHHHS-TTTSS----EEEPTTS-EEEEEEPPHHHHHHHSSSEEEEE-S-S-HHHHHHHHHHHHHHHHHHHHH----GGGTT--

Foldseek 3Di:
DDPVVVVCVVVVCVVVPDDPPLWDQDPVQWIKGKDAAPPVCCVVVVHGIDIDTPRDNDPVSSVVSNVVVVVVVVVCNVVVDDDPPPPVPD

Organism: NCBI:txid1903261

InterPro domains:
  IPR046668 Domain of unknown function DUF6538 [PF20172] (22-77)

pLDDT: mean 73.11, std 20.32, range [35.0, 95.06]